Protein AF-A0A6P1J3Z5-F1 (afdb_monomer)

Nearest PDB structures (foldseek):
  1y7y-assembly1_B  TM=9.910E-01  e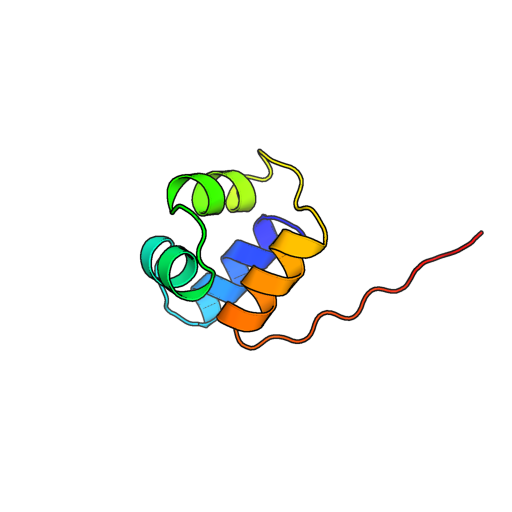=2.757E-04  Aeromonas hydrophila
  3f52-assembly1_A  TM=9.813E-01  e=4.218E-04  Corynebacterium glutamicum
  4ia8-assembly1_B  TM=9.777E-01  e=3.735E-04  Enterobacter sp. RFL1396
  8ezt-assembly1_D-2  TM=8.524E-01  e=2.297E-04  Legionella pneumophila
  5woq-assembly2_C  TM=9.746E-01  e=1.511E-03  Mycolicibacterium smegmatis MC2 155

Mean predicted aligned error: 4.47 Å

Sequence (64 aa):
MTGSKLREIRALRGITQADLAAKAGISQTAIAEFEKDKRDLRTSTVAKLCSALGVKVTYTLDSP

Radius of gyration: 11.55 Å; Cα contacts (8 Å, |Δi|>4): 60; chains: 1; bounding box: 39×20×20 Å

Foldseek 3Di:
DALCVLVVLCVVVVHDLCQLCVQLVHDSVVNVCRNVSVDDQPPSSVVSSCVSSVHDDDDDPPDD

Structure (mmCIF, N/CA/C/O backbone):
data_AF-A0A6P1J3Z5-F1
#
_entry.id   AF-A0A6P1J3Z5-F1
#
loop_
_atom_site.group_PDB
_atom_site.id
_atom_site.type_symbol
_atom_site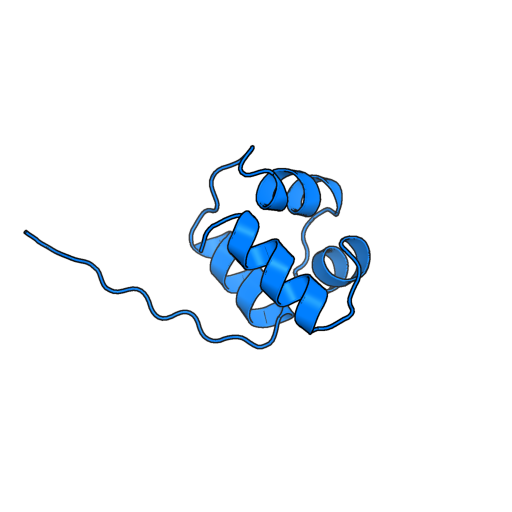.label_atom_id
_atom_site.label_alt_id
_atom_site.label_comp_id
_atom_site.label_asym_id
_atom_site.label_entity_id
_atom_site.label_seq_id
_atom_site.pdbx_PDB_ins_code
_atom_site.Cartn_x
_atom_site.Cartn_y
_atom_site.Cartn_z
_atom_site.occupancy
_atom_site.B_iso_or_equiv
_atom_site.auth_seq_id
_atom_site.auth_comp_id
_atom_site.auth_asym_id
_atom_site.auth_atom_id
_atom_site.pdbx_PDB_model_num
ATOM 1 N N . MET A 1 1 ? 9.439 -2.407 -5.013 1.00 79.12 1 MET A N 1
ATOM 2 C CA . MET A 1 1 ? 8.151 -1.842 -5.484 1.00 79.12 1 MET A CA 1
ATOM 3 C C . MET A 1 1 ? 7.911 -0.556 -4.715 1.00 79.12 1 MET A C 1
ATOM 5 O O . MET A 1 1 ? 7.939 -0.621 -3.496 1.00 79.12 1 MET A O 1
ATOM 9 N N . THR A 1 2 ? 7.729 0.575 -5.397 1.00 87.06 2 THR A N 1
ATOM 10 C CA . THR A 1 2 ? 7.393 1.867 -4.766 1.00 87.06 2 THR A CA 1
ATOM 11 C C . THR A 1 2 ? 5.879 2.012 -4.582 1.00 87.06 2 THR A C 1
ATOM 13 O O . THR A 1 2 ? 5.102 1.292 -5.222 1.00 87.06 2 THR A O 1
ATOM 16 N N . GLY A 1 3 ? 5.446 2.959 -3.748 1.00 89.94 3 GLY A N 1
ATOM 17 C CA . GLY A 1 3 ? 4.039 3.308 -3.558 1.00 89.94 3 GLY A CA 1
ATOM 18 C C . GLY A 1 3 ? 3.364 3.811 -4.829 1.00 89.94 3 GLY A C 1
ATOM 19 O O . GLY A 1 3 ? 2.258 3.381 -5.169 1.00 89.94 3 GLY A O 1
ATOM 20 N N . SER A 1 4 ? 4.065 4.647 -5.595 1.00 90.00 4 SER A N 1
ATOM 21 C CA . SER A 1 4 ? 3.615 5.094 -6.918 1.00 90.00 4 SER A CA 1
ATOM 22 C C . SER A 1 4 ? 3.346 3.923 -7.873 1.00 90.00 4 SER A C 1
ATOM 24 O O . SER A 1 4 ? 2.293 3.879 -8.514 1.00 90.00 4 SER A O 1
ATOM 26 N N . LYS A 1 5 ? 4.241 2.923 -7.907 1.00 90.62 5 LYS A N 1
ATOM 27 C CA . LYS A 1 5 ? 4.079 1.727 -8.745 1.00 90.62 5 LYS A CA 1
ATOM 28 C C . LYS A 1 5 ? 2.905 0.865 -8.292 1.00 90.62 5 LYS A C 1
ATOM 30 O O . LYS A 1 5 ? 2.162 0.351 -9.125 1.00 90.62 5 LYS A O 1
ATOM 35 N N . LEU A 1 6 ? 2.711 0.731 -6.981 1.00 92.94 6 LEU A N 1
ATOM 36 C CA . LEU A 1 6 ? 1.562 0.029 -6.412 1.00 92.94 6 LEU A CA 1
ATOM 37 C C . LEU A 1 6 ? 0.238 0.654 -6.879 1.00 92.94 6 LEU A C 1
ATOM 39 O O . LEU A 1 6 ? -0.642 -0.061 -7.364 1.00 92.94 6 LEU A O 1
ATOM 43 N N . ARG A 1 7 ? 0.127 1.986 -6.787 1.00 94.75 7 ARG A N 1
ATOM 44 C CA . ARG A 1 7 ? -1.058 2.736 -7.222 1.00 94.75 7 ARG A CA 1
ATOM 45 C C . ARG A 1 7 ? -1.330 2.569 -8.714 1.00 94.75 7 ARG A C 1
ATOM 47 O O . ARG A 1 7 ? -2.481 2.369 -9.097 1.00 94.75 7 ARG A O 1
ATOM 54 N N . GLU A 1 8 ? -0.288 2.650 -9.538 1.00 94.25 8 GLU A N 1
ATOM 55 C CA . GLU A 1 8 ? -0.3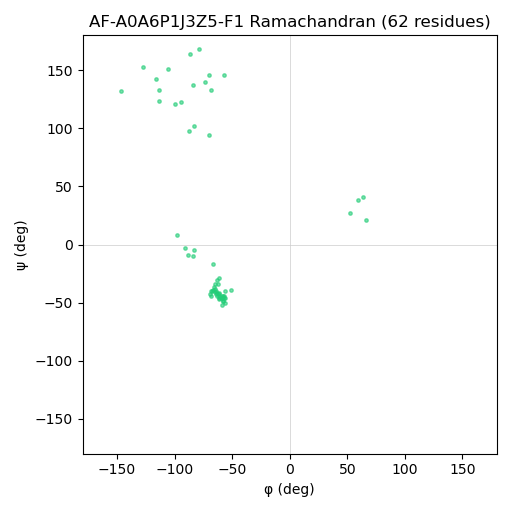85 2.467 -10.989 1.00 94.25 8 GLU A CA 1
ATOM 56 C C . GLU A 1 8 ? -0.948 1.081 -11.334 1.00 94.25 8 GLU A C 1
ATOM 58 O O . GLU A 1 8 ? -1.958 0.979 -12.027 1.00 94.25 8 GLU A O 1
ATOM 63 N N . ILE A 1 9 ? -0.360 0.013 -10.781 1.00 93.56 9 ILE A N 1
ATOM 64 C CA . ILE A 1 9 ? -0.820 -1.361 -11.028 1.00 93.56 9 ILE A CA 1
ATOM 65 C C . ILE A 1 9 ? -2.262 -1.539 -10.541 1.00 93.56 9 ILE A C 1
ATOM 67 O O . ILE A 1 9 ? -3.081 -2.127 -11.249 1.00 93.56 9 ILE A O 1
ATOM 71 N N . ARG A 1 10 ? -2.606 -1.011 -9.360 1.00 95.62 10 ARG A N 1
ATOM 72 C CA . ARG A 1 10 ? -3.978 -1.069 -8.840 1.00 95.62 10 ARG A CA 1
ATOM 73 C C . ARG A 1 10 ? -4.971 -0.389 -9.790 1.00 95.62 10 ARG A C 1
ATOM 75 O O . ARG A 1 10 ? -6.026 -0.959 -10.070 1.00 95.62 10 ARG A O 1
ATOM 82 N N . ALA A 1 11 ? -4.632 0.799 -10.291 1.00 95.56 11 ALA A N 1
ATOM 83 C CA . ALA A 1 11 ? -5.466 1.547 -11.227 1.00 95.56 11 ALA A CA 1
ATOM 84 C C . ALA A 1 11 ? -5.625 0.819 -12.573 1.00 95.56 11 ALA A C 1
ATOM 86 O O . ALA A 1 11 ? -6.741 0.731 -13.076 1.00 95.56 11 ALA A O 1
ATOM 87 N N . LEU A 1 12 ? -4.556 0.213 -13.102 1.00 94.75 12 LEU A N 1
ATOM 88 C CA . LEU A 1 12 ? -4.605 -0.613 -14.319 1.00 94.75 12 LEU A CA 1
ATOM 89 C C . LEU A 1 12 ? -5.515 -1.840 -14.170 1.00 94.75 12 LEU A C 1
ATOM 91 O O . LEU A 1 12 ? -6.091 -2.310 -15.147 1.00 94.75 12 LEU A O 1
ATOM 95 N N . ARG A 1 13 ? -5.661 -2.362 -12.948 1.00 93.56 13 ARG A N 1
ATOM 96 C CA . ARG A 1 13 ? -6.591 -3.457 -12.633 1.00 93.56 13 ARG A CA 1
ATOM 97 C C . ARG A 1 13 ? -8.028 -2.985 -12.389 1.00 93.56 13 ARG A C 1
ATOM 99 O O . ARG A 1 13 ? -8.888 -3.834 -12.179 1.00 93.56 13 ARG A O 1
ATOM 106 N N . GLY A 1 14 ? -8.289 -1.676 -12.382 1.00 96.00 14 GLY A N 1
ATOM 107 C CA . GLY A 1 14 ? -9.623 -1.111 -12.172 1.00 96.00 14 GLY A CA 1
ATOM 108 C C . GLY A 1 14 ? -10.199 -1.341 -10.771 1.00 96.00 14 GLY A C 1
ATOM 109 O O . GLY A 1 14 ? -11.414 -1.293 -10.611 1.00 96.00 14 GLY A O 1
ATOM 110 N N . ILE A 1 15 ? -9.359 -1.614 -9.763 1.00 96.88 15 ILE A N 1
ATOM 111 C CA . ILE A 1 15 ? -9.817 -1.918 -8.397 1.00 96.88 15 ILE A CA 1
ATOM 112 C C . ILE A 1 15 ? -9.579 -0.749 -7.433 1.00 96.88 15 ILE A C 1
ATOM 114 O O . ILE A 1 15 ? -8.632 0.037 -7.573 1.00 96.88 15 ILE A O 1
ATOM 118 N N . THR A 1 16 ? -10.420 -0.639 -6.408 1.00 97.88 16 THR A N 1
ATOM 119 C CA . THR A 1 16 ? -10.277 0.378 -5.359 1.00 97.88 16 THR A CA 1
ATOM 120 C C . THR A 1 16 ? -9.198 -0.004 -4.339 1.00 97.88 16 THR A C 1
ATOM 122 O O . THR A 1 16 ? -8.707 -1.135 -4.298 1.00 97.88 16 THR A O 1
ATOM 125 N N . GLN A 1 17 ? -8.806 0.945 -3.482 1.00 97.75 17 GLN A N 1
ATOM 126 C CA . GLN A 1 17 ? -7.905 0.652 -2.358 1.00 97.75 17 GLN A CA 1
ATOM 127 C C . GLN A 1 17 ? -8.521 -0.356 -1.376 1.00 97.75 17 GLN A C 1
ATOM 129 O O . GLN A 1 17 ? -7.793 -1.175 -0.823 1.00 97.75 17 GLN A O 1
ATOM 134 N N . ALA A 1 18 ? -9.845 -0.315 -1.182 1.00 98.00 18 ALA A N 1
ATOM 135 C CA . ALA A 1 18 ? -10.567 -1.257 -0.329 1.00 98.00 18 ALA A CA 1
ATOM 136 C C . ALA A 1 18 ? -10.562 -2.677 -0.921 1.00 98.00 18 ALA A C 1
ATOM 138 O O . ALA A 1 18 ? -10.315 -3.639 -0.197 1.00 98.00 18 ALA A O 1
ATOM 139 N N . ASP A 1 19 ? -10.723 -2.808 -2.240 1.00 98.00 19 ASP A N 1
ATOM 140 C CA . ASP A 1 19 ? -10.639 -4.108 -2.920 1.00 98.00 19 ASP A CA 1
ATOM 141 C C . ASP A 1 19 ? -9.242 -4.720 -2.797 1.00 98.00 19 ASP A C 1
ATOM 143 O O . ASP A 1 19 ? -9.093 -5.908 -2.509 1.00 98.00 19 ASP A O 1
ATOM 147 N N . LEU A 1 20 ? -8.199 -3.907 -2.999 1.00 97.25 20 LEU A N 1
ATOM 148 C CA . LEU A 1 20 ? -6.819 -4.362 -2.842 1.00 97.25 20 LEU A CA 1
ATOM 149 C C . LEU A 1 20 ? -6.526 -4.765 -1.391 1.00 97.25 20 LEU A C 1
ATOM 151 O O . LEU A 1 20 ? -5.905 -5.800 -1.158 1.00 97.25 20 LEU A O 1
ATOM 155 N N . ALA A 1 21 ? -6.996 -3.974 -0.428 1.00 97.19 21 ALA A N 1
ATOM 156 C CA . ALA A 1 21 ? -6.890 -4.262 0.998 1.00 97.19 21 ALA A CA 1
ATOM 157 C C . ALA A 1 21 ? -7.519 -5.618 1.354 1.00 97.19 21 ALA A C 1
ATOM 159 O O . ALA A 1 21 ? -6.850 -6.469 1.946 1.00 97.19 21 ALA A O 1
ATOM 160 N N . ALA A 1 22 ? -8.758 -5.853 0.912 1.00 97.69 22 ALA A N 1
ATOM 161 C CA . ALA A 1 22 ? -9.466 -7.112 1.126 1.00 97.69 22 ALA A CA 1
ATOM 162 C C . ALA A 1 22 ? -8.719 -8.304 0.506 1.00 97.69 22 ALA A C 1
ATOM 164 O O . ALA A 1 22 ? -8.503 -9.311 1.178 1.00 97.69 22 ALA A O 1
ATOM 165 N N . LYS A 1 23 ? -8.247 -8.173 -0.742 1.00 96.38 23 LYS A N 1
ATOM 166 C CA . LYS A 1 23 ? -7.492 -9.233 -1.436 1.00 96.38 23 LYS A CA 1
ATOM 167 C C . LYS A 1 23 ? -6.136 -9.531 -0.793 1.00 96.38 23 LYS A C 1
ATOM 169 O O . LYS A 1 23 ? -5.705 -10.679 -0.785 1.00 96.38 23 LYS A O 1
ATOM 174 N N . ALA A 1 24 ? -5.449 -8.510 -0.282 1.00 95.25 24 ALA A N 1
ATOM 175 C CA . ALA A 1 24 ? -4.115 -8.651 0.299 1.00 95.25 24 ALA A CA 1
ATOM 176 C C . ALA A 1 24 ? -4.126 -8.993 1.801 1.00 95.25 24 ALA A C 1
ATOM 178 O O . ALA A 1 24 ? -3.064 -9.276 2.364 1.00 95.25 24 ALA A O 1
ATOM 179 N N . GLY A 1 25 ? -5.288 -8.940 2.464 1.00 96.00 25 GLY A N 1
ATOM 180 C CA . GLY A 1 25 ? -5.395 -9.090 3.919 1.00 96.00 25 GLY A CA 1
ATOM 181 C C . GLY A 1 25 ? -4.676 -7.964 4.673 1.00 96.00 25 GLY A C 1
ATOM 182 O O . GLY A 1 25 ? -3.956 -8.215 5.641 1.00 96.00 25 GLY A O 1
ATOM 183 N N . ILE A 1 26 ? -4.803 -6.731 4.179 1.00 94.31 26 ILE A N 1
ATOM 184 C CA . ILE A 1 26 ? -4.167 -5.514 4.707 1.00 94.31 26 ILE A CA 1
ATOM 185 C C . ILE A 1 26 ? -5.264 -4.466 4.929 1.00 94.31 26 ILE A C 1
ATOM 187 O O . ILE A 1 26 ? -6.281 -4.492 4.249 1.00 94.31 26 ILE A O 1
ATOM 191 N N . SER A 1 27 ? -5.089 -3.526 5.862 1.00 96.25 27 SER A N 1
ATOM 192 C CA . SER A 1 27 ? -6.065 -2.443 6.037 1.00 96.25 27 SER A CA 1
ATOM 193 C C . SER A 1 27 ? -6.049 -1.456 4.863 1.00 96.25 27 SER A C 1
ATOM 195 O O . SER A 1 27 ? -4.993 -1.134 4.315 1.00 96.25 27 SER A O 1
ATOM 197 N N . GLN A 1 28 ? -7.213 -0.903 4.511 1.00 96.88 28 GLN A N 1
ATOM 198 C CA . GLN A 1 28 ? -7.316 0.146 3.487 1.00 96.88 28 GLN A CA 1
ATOM 199 C C . GLN A 1 28 ? -6.425 1.354 3.819 1.00 96.88 28 GLN A C 1
ATOM 201 O O . GLN A 1 28 ? -5.759 1.888 2.934 1.00 96.88 28 GLN A O 1
ATOM 206 N N . THR A 1 29 ? -6.366 1.753 5.092 1.00 95.88 29 THR A N 1
ATOM 207 C CA . THR A 1 29 ? -5.491 2.838 5.556 1.00 95.88 29 THR A CA 1
ATOM 208 C C . THR A 1 29 ? -4.028 2.551 5.237 1.00 95.88 29 THR A C 1
ATOM 210 O O . THR A 1 29 ? -3.350 3.421 4.700 1.00 95.88 29 THR A O 1
ATOM 213 N N . ALA A 1 30 ? -3.552 1.324 5.477 1.00 93.81 30 ALA A N 1
ATOM 214 C CA . ALA A 1 30 ? -2.183 0.950 5.143 1.00 93.81 30 ALA A CA 1
ATOM 215 C C . ALA A 1 30 ? -1.934 0.994 3.627 1.00 93.81 30 ALA A C 1
ATOM 217 O O . ALA A 1 30 ? -0.902 1.508 3.210 1.00 93.81 30 ALA A O 1
ATOM 218 N N . ILE A 1 31 ? -2.885 0.552 2.790 1.00 95.31 31 ILE A N 1
ATOM 219 C CA . ILE A 1 31 ? -2.784 0.717 1.326 1.00 95.31 31 ILE A CA 1
ATOM 220 C C . ILE A 1 31 ? -2.626 2.196 0.951 1.00 95.31 31 ILE A C 1
ATOM 222 O O . ILE A 1 31 ? -1.746 2.539 0.163 1.00 95.31 31 ILE A O 1
ATOM 226 N N . ALA A 1 32 ? -3.432 3.084 1.538 1.00 95.12 32 ALA A N 1
ATOM 227 C CA . ALA A 1 32 ? -3.348 4.518 1.275 1.00 95.12 32 ALA A CA 1
ATOM 228 C C . ALA A 1 32 ? -2.020 5.143 1.750 1.00 95.12 32 ALA A C 1
ATOM 230 O O . ALA A 1 32 ? -1.525 6.068 1.105 1.00 95.12 32 ALA A O 1
ATOM 231 N N . GLU A 1 33 ? -1.442 4.661 2.855 1.00 93.69 33 GLU A N 1
ATOM 232 C CA . GLU A 1 33 ? -0.112 5.071 3.325 1.00 93.69 33 GLU A CA 1
ATOM 233 C C . GLU A 1 33 ? 0.999 4.590 2.389 1.00 93.69 33 GLU A C 1
ATOM 235 O O . GLU A 1 33 ? 1.878 5.380 2.038 1.00 93.69 33 GLU A O 1
ATOM 240 N N . PHE A 1 34 ? 0.933 3.331 1.942 1.00 93.06 34 PHE A N 1
ATOM 241 C CA . PHE A 1 34 ? 1.888 2.771 0.988 1.00 93.06 34 PHE A CA 1
ATOM 242 C C . PHE A 1 34 ? 1.857 3.533 -0.336 1.00 93.06 34 PHE A C 1
ATOM 244 O O . PHE A 1 34 ? 2.905 3.928 -0.823 1.00 93.06 34 PHE A O 1
ATOM 251 N N . GLU A 1 35 ? 0.676 3.820 -0.895 1.00 93.31 35 GLU A N 1
ATOM 252 C CA . GLU A 1 35 ? 0.546 4.551 -2.169 1.00 93.31 35 GLU A CA 1
ATOM 253 C C . GLU A 1 35 ? 1.011 6.012 -2.114 1.00 93.31 35 GLU A C 1
ATOM 255 O O . GLU A 1 35 ? 1.209 6.631 -3.160 1.00 93.31 35 GLU A O 1
ATOM 260 N N . LYS A 1 36 ? 1.158 6.577 -0.913 1.00 91.00 36 LYS A N 1
ATOM 261 C CA . LYS A 1 36 ? 1.681 7.932 -0.690 1.00 91.00 36 LYS A CA 1
ATOM 262 C C . LYS A 1 36 ? 3.170 7.936 -0.328 1.00 91.00 36 LYS A C 1
ATOM 264 O O . LYS A 1 36 ? 3.658 8.979 0.095 1.00 91.00 36 LYS A O 1
ATOM 269 N N . ASP A 1 37 ? 3.845 6.785 -0.413 1.00 81.81 37 ASP A N 1
ATOM 270 C CA . ASP A 1 37 ? 5.232 6.580 0.031 1.00 81.81 37 ASP A CA 1
ATOM 271 C C . ASP A 1 37 ? 5.465 7.036 1.491 1.00 81.81 37 ASP A C 1
ATOM 273 O O . ASP A 1 37 ? 6.568 7.397 1.893 1.00 81.81 37 ASP A O 1
ATOM 277 N N . LYS A 1 38 ? 4.410 7.009 2.323 1.00 70.88 38 LYS A N 1
ATOM 278 C CA . LYS A 1 38 ? 4.471 7.416 3.739 1.00 70.88 38 LYS A CA 1
ATOM 279 C C . LYS A 1 38 ? 4.961 6.304 4.661 1.00 70.88 38 LYS A C 1
ATOM 281 O O . LYS A 1 38 ? 5.183 6.542 5.846 1.00 70.88 38 LYS A O 1
ATOM 286 N N . ARG A 1 39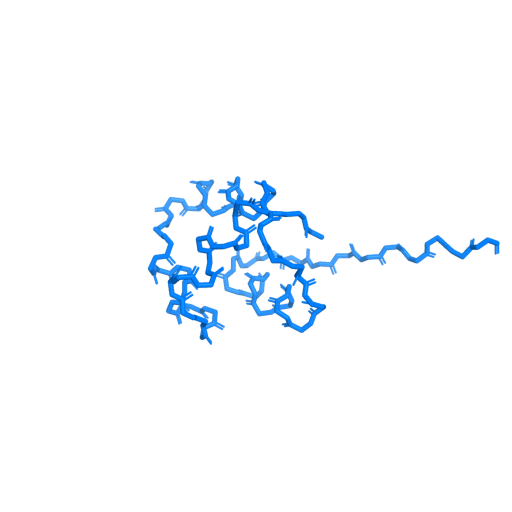 ? 5.080 5.084 4.139 1.00 73.56 39 ARG A N 1
ATOM 287 C CA . ARG A 1 39 ? 5.483 3.906 4.895 1.00 73.56 39 ARG A CA 1
ATOM 288 C C . ARG A 1 39 ? 6.285 2.966 4.019 1.00 73.56 39 ARG A C 1
ATOM 290 O O . ARG A 1 39 ? 5.851 2.617 2.924 1.00 73.56 39 ARG A O 1
ATOM 297 N N . ASP A 1 40 ? 7.413 2.518 4.554 1.00 75.50 40 ASP A N 1
ATOM 298 C CA . ASP A 1 40 ? 8.299 1.612 3.844 1.00 75.50 40 ASP A CA 1
ATOM 299 C C . ASP A 1 40 ? 7.661 0.221 3.671 1.00 75.50 40 ASP A C 1
ATOM 301 O O . ASP A 1 40 ? 7.078 -0.361 4.601 1.00 75.50 40 ASP A O 1
ATOM 305 N N . LEU A 1 41 ? 7.734 -0.300 2.448 1.00 82.06 41 LEU A N 1
ATOM 306 C CA . LEU A 1 41 ? 7.093 -1.547 2.045 1.00 82.06 41 LEU A CA 1
ATOM 307 C C . LEU A 1 41 ? 8.033 -2.714 2.338 1.00 82.06 41 LEU A C 1
ATOM 309 O O . LEU A 1 41 ? 8.896 -3.067 1.537 1.00 82.06 41 LEU A O 1
ATOM 313 N N . ARG A 1 42 ? 7.822 -3.371 3.481 1.00 85.06 42 ARG A N 1
ATOM 314 C CA . ARG A 1 42 ? 8.540 -4.612 3.804 1.00 85.06 42 ARG A CA 1
ATOM 315 C C . ARG A 1 42 ? 8.312 -5.670 2.724 1.00 85.06 42 ARG A C 1
ATOM 317 O O . ARG A 1 42 ? 7.200 -5.803 2.209 1.00 85.06 42 ARG A O 1
ATOM 324 N N . THR A 1 43 ? 9.323 -6.497 2.469 1.00 83.50 43 THR A N 1
ATOM 325 C CA . THR A 1 43 ? 9.286 -7.575 1.463 1.00 83.50 43 THR A CA 1
ATOM 326 C C . THR A 1 43 ? 8.066 -8.488 1.613 1.00 83.50 43 THR A C 1
ATOM 328 O O . THR A 1 43 ? 7.432 -8.849 0.624 1.00 83.50 43 THR A O 1
ATOM 331 N N . SER A 1 44 ? 7.669 -8.806 2.849 1.00 86.94 44 SER A N 1
ATOM 332 C CA . SER A 1 44 ? 6.477 -9.615 3.134 1.00 86.94 44 SER A CA 1
ATOM 333 C C . SER A 1 44 ? 5.169 -8.939 2.706 1.00 86.94 44 SER A C 1
ATOM 335 O O . SER A 1 44 ? 4.272 -9.599 2.184 1.00 86.94 44 SER A O 1
ATOM 337 N N . THR A 1 45 ? 5.055 -7.622 2.882 1.00 90.00 45 THR A N 1
ATOM 338 C CA . THR A 1 45 ? 3.905 -6.834 2.421 1.00 90.00 45 THR A CA 1
ATOM 339 C C . THR A 1 45 ? 3.881 -6.751 0.900 1.00 90.00 45 THR A C 1
ATOM 341 O O . THR A 1 45 ? 2.829 -6.951 0.297 1.00 90.00 45 THR A O 1
ATOM 344 N N . VAL A 1 46 ? 5.040 -6.526 0.271 1.00 89.31 46 VAL A N 1
ATOM 345 C CA . VAL A 1 46 ? 5.170 -6.520 -1.194 1.00 89.31 46 VAL A CA 1
ATOM 346 C C . VAL A 1 46 ? 4.683 -7.847 -1.77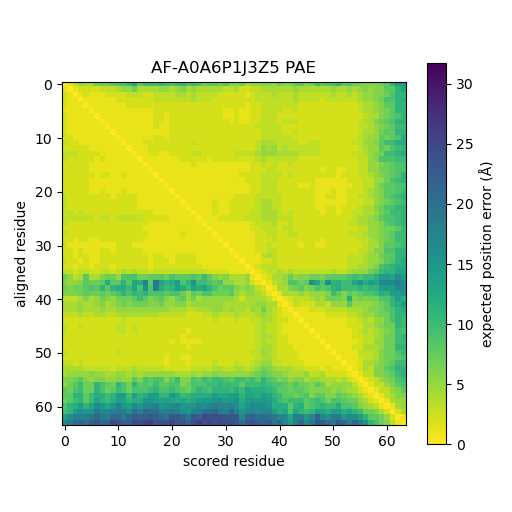6 1.00 89.31 46 VAL A C 1
ATOM 348 O O . VAL A 1 46 ? 3.865 -7.836 -2.689 1.00 89.31 46 VAL A O 1
ATOM 351 N N . ALA A 1 47 ? 5.090 -8.982 -1.202 1.00 89.31 47 ALA A N 1
ATOM 352 C CA . ALA A 1 47 ? 4.646 -10.299 -1.656 1.00 89.31 47 ALA A CA 1
ATOM 353 C C . ALA A 1 47 ? 3.114 -10.468 -1.595 1.00 89.31 47 ALA A C 1
ATOM 355 O O . ALA A 1 47 ? 2.509 -10.932 -2.563 1.00 89.31 47 ALA A O 1
ATOM 356 N N . LYS A 1 48 ? 2.469 -10.036 -0.500 1.00 92.31 48 LYS A N 1
ATOM 357 C CA . LYS A 1 48 ? 0.999 -10.072 -0.361 1.00 92.31 48 LYS A CA 1
ATOM 358 C C . LYS A 1 48 ? 0.297 -9.211 -1.409 1.00 92.31 48 LYS A C 1
ATOM 360 O O . LYS A 1 48 ? -0.644 -9.671 -2.051 1.00 92.31 48 LYS A O 1
ATOM 365 N N . LEU A 1 49 ? 0.769 -7.979 -1.599 1.00 93.12 49 LEU A N 1
ATOM 366 C CA . LEU A 1 49 ? 0.207 -7.047 -2.578 1.00 93.12 49 LEU A CA 1
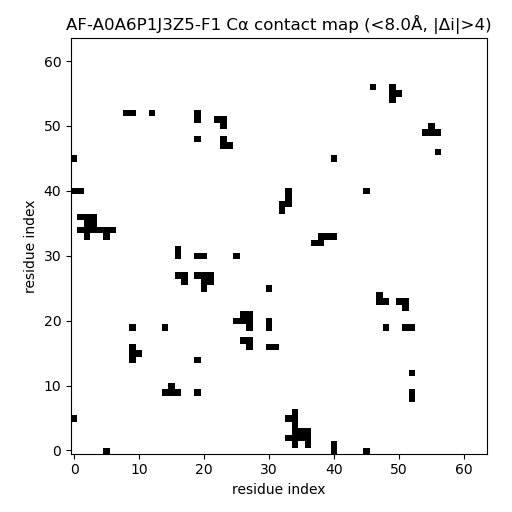ATOM 367 C C . LEU A 1 49 ? 0.361 -7.579 -4.001 1.00 93.12 49 LEU A C 1
ATOM 369 O O . LEU A 1 49 ? -0.572 -7.509 -4.794 1.00 93.12 49 LEU A O 1
ATOM 373 N N . CYS A 1 50 ? 1.515 -8.156 -4.319 1.00 91.00 50 CYS A N 1
ATOM 374 C CA . CYS A 1 50 ? 1.770 -8.708 -5.638 1.00 91.00 50 CYS A CA 1
ATOM 375 C C . CYS A 1 50 ? 0.920 -9.946 -5.928 1.00 91.00 50 CYS A C 1
ATOM 377 O O . CYS A 1 50 ? 0.357 -10.039 -7.018 1.00 91.00 50 CYS A O 1
ATOM 379 N N . SER A 1 51 ? 0.732 -10.825 -4.939 1.00 91.88 51 SER A N 1
ATOM 380 C CA . SER A 1 51 ? -0.228 -11.931 -5.028 1.00 91.88 51 SER A CA 1
ATOM 381 C C . SER A 1 51 ? -1.652 -11.416 -5.289 1.00 91.88 51 SER A C 1
ATOM 383 O O . SER A 1 51 ? -2.296 -11.829 -6.252 1.00 91.88 51 SER A O 1
ATOM 385 N N . ALA A 1 52 ? -2.103 -10.418 -4.521 1.00 94.38 52 ALA A N 1
ATOM 386 C CA . ALA A 1 52 ? -3.425 -9.806 -4.675 1.00 94.38 52 ALA A CA 1
ATOM 387 C C . ALA A 1 52 ? -3.637 -9.104 -6.034 1.00 94.38 52 ALA A C 1
ATOM 389 O O . ALA A 1 52 ? -4.760 -9.046 -6.540 1.00 94.38 52 ALA A O 1
ATOM 390 N N . LEU A 1 53 ? -2.566 -8.571 -6.628 1.00 92.06 53 LEU A N 1
ATOM 391 C CA . LEU A 1 53 ? -2.570 -7.899 -7.932 1.00 92.06 53 LEU A CA 1
ATOM 392 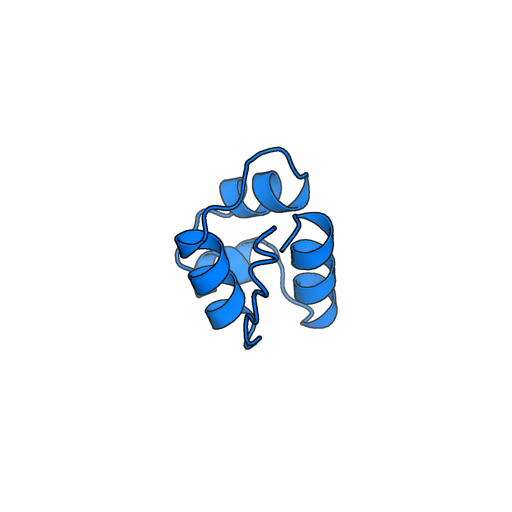C C . LEU A 1 53 ? -2.289 -8.849 -9.109 1.00 92.06 53 LEU A C 1
ATOM 394 O O . LEU A 1 53 ? -2.312 -8.412 -10.267 1.00 92.06 53 LEU A O 1
ATOM 398 N N . GLY A 1 54 ? -2.010 -10.128 -8.834 1.00 89.81 54 GLY A N 1
ATOM 399 C CA . GLY A 1 54 ? -1.639 -11.120 -9.842 1.00 89.81 54 GLY A CA 1
ATOM 400 C C . GLY A 1 54 ? -0.371 -10.738 -10.610 1.00 89.81 54 GLY A C 1
ATOM 401 O O . GLY A 1 54 ? -0.321 -10.906 -11.828 1.00 89.81 54 GLY A O 1
ATOM 402 N N . VAL A 1 55 ? 0.617 -10.152 -9.928 1.00 86.94 55 VAL A N 1
ATOM 403 C CA . VAL A 1 55 ? 1.914 -9.772 -10.509 1.00 86.94 55 VAL A CA 1
ATOM 404 C C . VAL A 1 55 ? 3.039 -10.571 -9.855 1.00 86.94 55 VAL A C 1
ATOM 406 O O . VAL A 1 55 ? 3.017 -10.831 -8.653 1.00 86.94 55 VAL A O 1
ATOM 409 N N . LYS A 1 56 ? 4.045 -10.962 -10.643 1.00 80.00 56 LYS A N 1
ATOM 410 C CA . LYS A 1 56 ? 5.275 -11.567 -10.115 1.00 80.00 56 LYS A CA 1
ATOM 411 C C . LYS A 1 56 ? 6.242 -10.474 -9.671 1.00 80.00 56 LYS A C 1
ATOM 413 O O . LYS A 1 56 ? 6.420 -9.481 -10.370 1.00 80.00 56 LYS A O 1
ATOM 418 N N . VAL A 1 57 ? 6.876 -10.679 -8.519 1.00 72.25 57 VAL A N 1
ATOM 419 C CA . VAL A 1 57 ? 7.989 -9.845 -8.051 1.00 72.25 57 VAL A CA 1
ATOM 420 C C . VAL A 1 57 ? 9.284 -10.509 -8.476 1.00 72.25 57 VAL A C 1
ATOM 422 O O . VAL A 1 57 ? 9.547 -11.641 -8.082 1.00 72.25 57 VAL A O 1
ATOM 425 N N . THR A 1 58 ? 10.099 -9.782 -9.227 1.00 75.44 58 THR A N 1
ATOM 42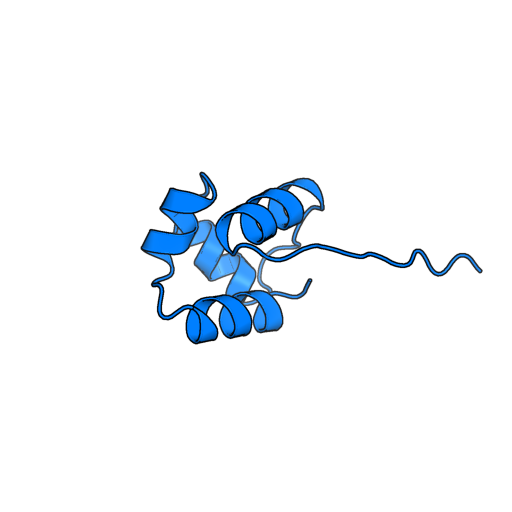6 C CA . THR A 1 58 ? 11.507 -10.111 -9.441 1.00 75.44 58 THR A CA 1
ATOM 427 C C . THR A 1 58 ? 12.310 -9.007 -8.774 1.00 75.44 58 THR A C 1
ATOM 429 O O . THR A 1 58 ? 12.081 -7.831 -9.051 1.00 75.44 58 THR A O 1
ATOM 432 N N . TYR A 1 59 ? 13.192 -9.370 -7.848 1.00 70.00 59 TYR A N 1
ATOM 433 C CA . TYR A 1 59 ? 14.155 -8.444 -7.270 1.00 70.00 59 TYR A CA 1
ATOM 434 C C . TYR A 1 59 ? 15.548 -8.877 -7.712 1.00 70.00 59 TYR A C 1
ATOM 436 O O . TYR A 1 59 ? 15.881 -10.060 -7.652 1.00 70.00 59 TYR A O 1
ATOM 444 N N . THR A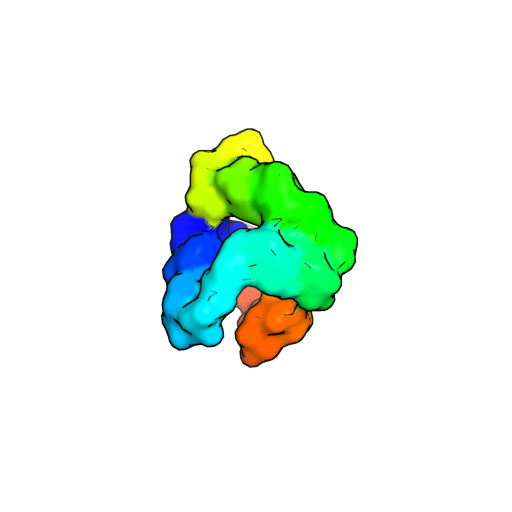 1 60 ? 16.338 -7.914 -8.166 1.00 68.19 60 THR A N 1
ATOM 445 C CA . THR A 1 60 ? 17.765 -8.096 -8.407 1.00 68.19 60 THR A CA 1
ATOM 446 C C . THR A 1 60 ? 18.467 -7.506 -7.198 1.00 68.19 60 THR A C 1
ATOM 448 O O . THR A 1 60 ? 18.228 -6.351 -6.848 1.00 68.19 60 THR A O 1
ATOM 451 N N . LEU A 1 61 ? 19.242 -8.326 -6.493 1.00 70.44 61 LEU A N 1
ATOM 452 C CA . LEU A 1 61 ? 20.163 -7.817 -5.488 1.00 70.44 61 LEU A CA 1
ATOM 453 C C . LEU A 1 61 ? 21.411 -7.400 -6.250 1.00 70.44 61 LEU A C 1
ATOM 455 O O . LEU A 1 61 ? 22.199 -8.258 -6.645 1.00 70.44 61 LEU A O 1
ATOM 459 N N . ASP A 1 62 ? 21.556 -6.101 -6.478 1.00 59.81 62 ASP A N 1
ATOM 460 C CA . ASP A 1 62 ? 22.837 -5.549 -6.891 1.00 59.81 62 ASP A CA 1
ATOM 461 C C . ASP A 1 62 ? 23.755 -5.654 -5.669 1.00 59.81 62 ASP A C 1
ATOM 463 O O . ASP A 1 62 ? 23.695 -4.851 -4.737 1.00 59.81 62 ASP A O 1
ATOM 467 N N . SER A 1 63 ? 24.516 -6.744 -5.615 1.00 53.75 63 SER A N 1
ATOM 468 C CA . SER A 1 63 ? 25.668 -6.835 -4.727 1.00 53.75 63 SER A CA 1
ATOM 469 C C . SER A 1 63 ? 26.775 -5.951 -5.316 1.00 53.75 63 SER A C 1
ATOM 471 O O . SER A 1 63 ? 26.924 -5.958 -6.542 1.00 53.75 63 SER A O 1
ATOM 473 N N . PRO A 1 64 ? 27.532 -5.193 -4.501 1.00 58.16 64 PRO A N 1
ATOM 474 C CA . PRO A 1 64 ? 28.774 -4.584 -4.968 1.00 58.16 64 PRO A CA 1
ATOM 475 C C . PRO A 1 64 ? 29.780 -5.648 -5.425 1.00 58.16 64 PRO A C 1
ATOM 477 O O . PRO A 1 64 ? 29.690 -6.802 -4.931 1.00 58.16 64 PRO A O 1
#

Solvent-accessible surface area (backbone atoms only — not comparable to full-atom values): 3859 Å² total; per-residue (Å²): 134,55,20,62,57,51,47,51,56,38,54,76,69,74,50,52,60,58,56,49,12,66,62,35,76,45,55,44,68,54,47,57,35,28,45,65,64,73,46,87,75,50,72,73,56,48,52,35,48,27,59,54,67,76,47,87,87,83,83,82,82,84,71,135

Secondary structure (DSSP, 8-state):
--HHHHHHHHHHTT--HHHHHHHHT--HHHHHHHHTT-S---HHHHHHHHHHHT----------

pLDDT: mean 88.16, std 10.57, range [53.75, 98.0]